Protein AF-A0A927IN89-F1 (afdb_monomer)

Sequence (114 aa):
MKAKPVIPSSMEVPRTVNRVEAENFLQSGKADLKENPPVKAAPVIPKEVAPVTFSSPAESAPVARGKKLVELPQSLLEKIKDSAYLLSKQSGRRVTETQLIEKALVEYFTNLKI

Structure (mmCIF, N/CA/C/O backbone):
data_AF-A0A927IN89-F1
#
_entry.id   AF-A0A927IN89-F1
#
loop_
_atom_site.group_PDB
_atom_site.id
_atom_site.type_symbol
_atom_site.label_atom_id
_atom_site.label_alt_id
_atom_site.label_comp_id
_atom_site.label_asym_id
_atom_site.label_entity_id
_atom_site.label_seq_id
_atom_site.pdbx_PDB_ins_code
_atom_site.Cartn_x
_atom_site.Cartn_y
_atom_site.Cartn_z
_atom_site.occupancy
_atom_site.B_iso_or_equiv
_atom_site.auth_seq_id
_atom_site.auth_comp_id
_atom_site.auth_asym_id
_atom_site.auth_atom_id
_atom_site.pdbx_PDB_model_num
ATOM 1 N N . MET A 1 1 ? 6.678 4.168 -52.741 1.00 49.44 1 MET A N 1
ATOM 2 C CA . MET A 1 1 ? 6.175 2.795 -52.515 1.00 49.44 1 MET A CA 1
ATOM 3 C C . MET A 1 1 ? 6.922 2.214 -51.319 1.00 49.44 1 MET A C 1
ATOM 5 O O . MET A 1 1 ? 8.142 2.273 -51.312 1.00 49.44 1 MET A O 1
ATOM 9 N N . LYS A 1 2 ? 6.206 1.808 -50.261 1.00 47.31 2 LYS A N 1
ATOM 10 C CA . LYS A 1 2 ? 6.773 1.384 -48.966 1.00 47.31 2 LYS A CA 1
ATOM 11 C C . LYS A 1 2 ? 7.038 -0.127 -48.982 1.00 47.31 2 LYS A C 1
ATOM 13 O O . LYS A 1 2 ? 6.094 -0.883 -49.188 1.00 47.31 2 LYS A O 1
ATOM 18 N N . ALA A 1 3 ? 8.271 -0.561 -48.728 1.00 54.69 3 ALA A N 1
ATOM 19 C CA . ALA A 1 3 ? 8.580 -1.967 -48.471 1.00 54.69 3 ALA A CA 1
ATOM 20 C C . ALA A 1 3 ? 8.345 -2.271 -46.981 1.00 54.69 3 ALA A C 1
ATOM 22 O O . ALA A 1 3 ? 8.945 -1.639 -46.114 1.00 54.69 3 ALA A O 1
ATOM 23 N N . LYS A 1 4 ? 7.430 -3.197 -46.679 1.00 58.03 4 LYS A N 1
ATOM 24 C CA . LYS A 1 4 ? 7.239 -3.747 -45.328 1.00 58.03 4 LYS A CA 1
ATOM 25 C C . LYS A 1 4 ? 8.241 -4.893 -45.126 1.00 58.03 4 LYS A C 1
ATOM 27 O O . LYS A 1 4 ? 8.328 -5.732 -46.021 1.00 58.03 4 LYS A O 1
ATOM 32 N N . PRO A 1 5 ? 8.954 -4.987 -43.992 1.00 54.16 5 PRO A N 1
ATOM 33 C CA . PRO A 1 5 ? 9.732 -6.178 -43.686 1.00 54.16 5 PRO A CA 1
ATOM 34 C C . PRO A 1 5 ? 8.789 -7.322 -43.287 1.00 54.16 5 PRO A C 1
ATOM 36 O O . PRO A 1 5 ? 7.937 -7.177 -42.409 1.00 54.16 5 PRO A O 1
ATOM 39 N N . VAL A 1 6 ? 8.935 -8.449 -43.978 1.00 63.78 6 VAL A N 1
ATOM 40 C CA . VAL A 1 6 ? 8.270 -9.721 -43.689 1.00 63.78 6 VAL A CA 1
ATOM 41 C C . VAL A 1 6 ? 8.972 -10.334 -42.479 1.00 63.78 6 VAL A C 1
ATOM 43 O O . VAL A 1 6 ? 10.128 -10.735 -42.569 1.00 63.78 6 VAL A O 1
ATOM 46 N N . ILE A 1 7 ? 8.295 -10.363 -41.334 1.00 62.97 7 ILE A N 1
ATOM 47 C CA . ILE A 1 7 ? 8.757 -11.084 -40.145 1.00 62.97 7 ILE A CA 1
ATOM 48 C C . ILE A 1 7 ? 8.444 -12.568 -40.388 1.00 62.97 7 ILE A C 1
ATOM 50 O O . ILE A 1 7 ? 7.268 -12.884 -40.591 1.00 62.97 7 ILE A O 1
ATOM 54 N N . PRO A 1 8 ? 9.428 -13.486 -40.403 1.00 56.22 8 PRO A N 1
ATOM 55 C CA . PRO A 1 8 ? 9.120 -14.904 -40.470 1.00 56.22 8 PRO A CA 1
ATOM 56 C C . PRO A 1 8 ? 8.401 -15.340 -39.188 1.00 56.22 8 PRO A C 1
ATOM 58 O O . PRO A 1 8 ? 8.841 -15.081 -38.068 1.00 56.22 8 PRO A O 1
ATOM 61 N N . SER A 1 9 ? 7.249 -15.967 -39.406 1.00 54.97 9 SER A N 1
ATOM 62 C CA . SER A 1 9 ? 6.378 -16.584 -38.415 1.00 54.97 9 SER A CA 1
ATOM 63 C C . SER A 1 9 ? 7.126 -17.646 -37.603 1.00 54.97 9 SER A C 1
ATOM 65 O O . SER A 1 9 ? 7.856 -18.454 -38.166 1.00 54.97 9 SER A O 1
ATOM 67 N N . SER A 1 10 ? 6.926 -17.602 -36.284 1.00 55.00 10 SER A N 1
ATOM 68 C CA . SER A 1 10 ? 7.007 -18.713 -35.331 1.00 55.00 10 SER A CA 1
ATOM 69 C C . SER A 1 10 ? 8.013 -19.828 -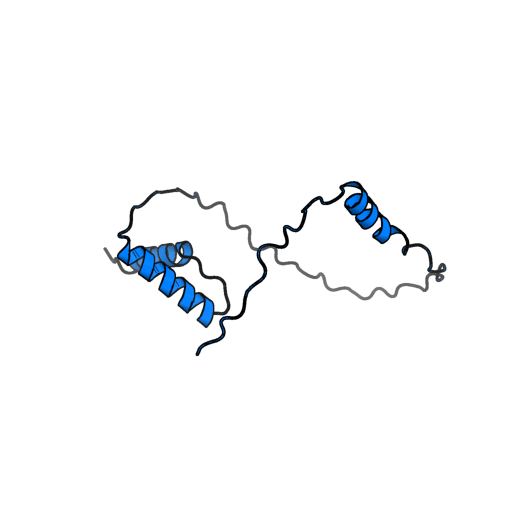35.643 1.00 55.00 10 SER A C 1
ATOM 71 O O . SER A 1 10 ? 7.664 -20.859 -36.207 1.00 55.00 10 SER A O 1
ATOM 73 N N . MET A 1 11 ? 9.246 -19.684 -35.149 1.00 53.00 11 MET A N 1
ATOM 74 C CA . MET A 1 11 ? 10.033 -20.862 -34.785 1.00 53.00 11 MET A CA 1
ATOM 75 C C . MET A 1 11 ? 9.412 -21.444 -33.510 1.00 53.00 11 MET A C 1
ATOM 77 O O . MET A 1 11 ? 9.660 -20.964 -32.402 1.00 53.00 11 MET A O 1
ATOM 81 N N . GLU A 1 12 ? 8.549 -22.443 -33.673 1.00 56.09 12 GLU A N 1
ATOM 82 C CA . GLU A 1 12 ? 8.154 -23.327 -32.582 1.00 56.09 12 GLU A CA 1
ATOM 83 C C . GLU A 1 12 ? 9.420 -24.009 -32.058 1.00 56.09 12 GLU A C 1
ATOM 85 O O . GLU A 1 12 ? 10.004 -24.870 -32.709 1.00 56.09 12 GLU A O 1
ATOM 90 N N . VAL A 1 13 ? 9.893 -23.576 -30.891 1.00 59.81 13 VAL A N 1
ATOM 91 C CA . VAL A 1 13 ? 10.945 -24.286 -30.166 1.00 59.81 13 VAL A CA 1
ATOM 92 C C . VAL A 1 13 ? 10.272 -25.487 -29.501 1.00 59.81 13 VAL A C 1
ATOM 94 O O . VAL A 1 13 ? 9.456 -25.271 -28.597 1.00 59.81 13 VAL A O 1
ATOM 97 N N . PRO A 1 14 ? 10.575 -26.742 -29.879 1.00 54.12 14 PRO A N 1
ATOM 98 C CA . PRO A 1 14 ? 10.100 -27.877 -29.108 1.00 54.12 14 PRO A CA 1
ATOM 99 C C . PRO A 1 14 ? 10.772 -27.825 -27.731 1.00 54.12 14 PRO A C 1
ATOM 101 O O . PRO A 1 14 ? 11.956 -28.118 -27.581 1.00 54.12 14 PRO A O 1
ATOM 104 N N . ARG A 1 15 ? 10.025 -27.435 -26.690 1.00 64.25 15 ARG A N 1
ATOM 105 C CA . ARG A 1 15 ? 10.442 -27.612 -25.289 1.00 64.25 15 ARG A CA 1
ATOM 106 C C . ARG A 1 1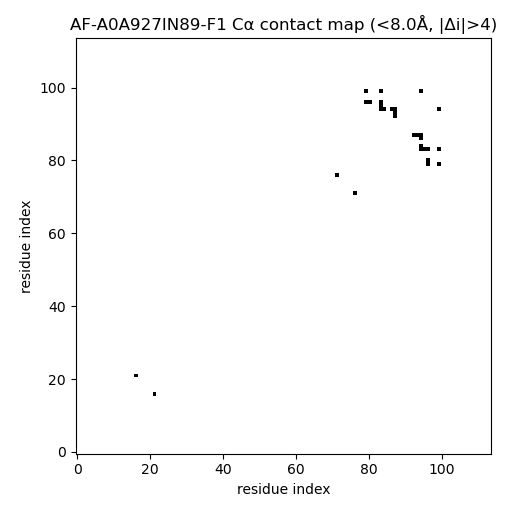5 ? 10.255 -29.072 -24.877 1.00 64.25 15 ARG A C 1
ATOM 108 O O . ARG A 1 15 ? 9.500 -29.380 -23.960 1.00 64.25 15 ARG A O 1
ATOM 115 N N . THR A 1 16 ? 10.949 -29.978 -25.547 1.00 58.25 16 THR A N 1
ATOM 116 C CA . THR A 1 16 ? 11.215 -31.316 -25.022 1.00 58.25 16 THR A CA 1
ATOM 117 C C . THR A 1 16 ? 12.541 -31.246 -24.288 1.00 58.25 16 THR A C 1
ATOM 119 O O . THR A 1 16 ? 13.598 -31.431 -24.879 1.00 58.25 16 THR A O 1
ATOM 122 N N . VAL A 1 17 ? 12.494 -30.928 -22.994 1.00 57.56 17 VAL A N 1
ATOM 123 C CA . VAL A 1 17 ? 13.643 -31.173 -22.120 1.00 57.56 17 VAL A CA 1
ATOM 124 C C . VAL A 1 17 ? 13.744 -32.690 -21.994 1.00 57.56 17 VAL A C 1
ATOM 126 O O . VAL A 1 17 ? 12.928 -33.310 -21.309 1.00 57.56 17 VAL A O 1
ATOM 129 N N . ASN A 1 18 ? 14.690 -33.302 -22.704 1.00 58.47 18 ASN A N 1
ATOM 130 C CA . ASN A 1 18 ? 15.008 -34.712 -22.528 1.00 58.47 18 ASN A CA 1
ATOM 131 C C . ASN A 1 18 ? 15.439 -34.903 -21.070 1.00 58.47 18 ASN A C 1
ATOM 133 O O . ASN A 1 18 ? 16.497 -34.436 -20.659 1.00 58.47 18 ASN A O 1
ATOM 137 N N . ARG A 1 19 ? 14.616 -35.581 -20.263 1.00 60.22 19 ARG A N 1
ATOM 138 C CA . ARG A 1 19 ? 14.897 -35.852 -18.840 1.00 60.22 19 ARG A CA 1
ATOM 139 C C . ARG A 1 19 ? 16.278 -36.490 -18.627 1.00 60.22 19 ARG A C 1
ATOM 141 O O . ARG A 1 19 ? 16.941 -36.201 -17.640 1.00 60.22 19 ARG A O 1
ATOM 148 N N . VAL A 1 20 ? 16.723 -37.280 -19.602 1.00 60.09 20 VAL A N 1
ATOM 149 C CA . VAL A 1 20 ? 18.043 -37.923 -19.633 1.00 60.09 20 VAL A CA 1
ATOM 150 C C . VAL A 1 20 ? 19.186 -36.895 -19.688 1.00 60.09 20 VAL A C 1
ATOM 152 O O . VAL A 1 20 ? 20.207 -37.074 -19.032 1.00 60.09 20 VAL A O 1
ATOM 155 N N . GLU A 1 21 ? 19.018 -35.775 -20.399 1.00 59.19 21 GLU A N 1
ATOM 156 C CA . GLU A 1 21 ? 20.024 -34.700 -20.454 1.00 59.19 21 GLU A CA 1
ATOM 157 C C . GLU A 1 21 ? 20.099 -33.919 -19.135 1.00 59.19 21 GLU A C 1
ATOM 159 O O . GLU A 1 21 ? 21.186 -33.528 -18.709 1.00 59.19 21 GLU A O 1
ATOM 164 N N . ALA A 1 22 ? 18.967 -33.751 -18.442 1.00 60.91 22 ALA A N 1
ATOM 165 C CA . ALA A 1 22 ? 18.927 -33.106 -17.129 1.00 60.91 22 ALA A CA 1
ATOM 166 C C . ALA A 1 22 ? 19.621 -33.948 -16.042 1.00 60.91 22 ALA A C 1
ATOM 168 O O . ALA A 1 22 ? 20.308 -33.399 -15.179 1.00 60.91 22 ALA A O 1
ATOM 169 N N . GLU A 1 23 ? 19.478 -35.274 -16.094 1.00 60.78 23 GLU A N 1
ATOM 170 C CA . GLU A 1 23 ? 20.151 -36.193 -15.166 1.00 60.78 23 GLU A CA 1
ATOM 171 C C . GLU A 1 23 ? 21.669 -36.242 -15.419 1.00 60.78 23 GLU A C 1
ATOM 173 O O . GLU A 1 23 ? 22.450 -36.188 -14.464 1.00 60.78 23 GLU A O 1
ATOM 178 N N . ASN A 1 24 ? 22.096 -36.210 -16.687 1.00 59.84 24 ASN A N 1
ATOM 179 C CA . ASN A 1 24 ? 23.515 -36.139 -17.052 1.00 59.84 24 ASN A CA 1
ATOM 180 C C . ASN A 1 24 ? 24.175 -34.815 -16.617 1.00 59.84 24 ASN A C 1
ATOM 182 O O . ASN A 1 24 ? 25.306 -34.824 -16.128 1.00 59.84 24 ASN A O 1
ATOM 186 N N . PHE A 1 25 ? 23.469 -33.682 -16.723 1.00 63.94 25 PHE A N 1
ATOM 187 C CA . PHE A 1 25 ? 23.959 -32.383 -16.239 1.00 63.94 25 PHE A CA 1
ATOM 188 C C . PHE A 1 25 ? 24.157 -32.358 -14.713 1.00 63.94 25 PHE A C 1
ATOM 190 O O . PHE A 1 25 ? 25.093 -31.742 -14.206 1.00 63.94 25 PHE A O 1
ATOM 197 N N . LEU A 1 26 ? 23.305 -33.058 -13.958 1.00 62.25 26 LEU A N 1
ATOM 198 C CA . LEU A 1 26 ? 23.414 -33.108 -12.498 1.00 62.25 26 LEU A CA 1
ATOM 199 C C . LEU A 1 26 ? 24.607 -33.958 -12.019 1.00 62.25 26 LEU A C 1
ATOM 201 O O . LEU A 1 26 ? 25.099 -33.767 -10.904 1.00 62.25 26 LEU A O 1
ATOM 205 N N . GLN A 1 27 ? 25.089 -34.891 -12.846 1.00 58.00 27 GLN A N 1
ATOM 206 C CA . GLN A 1 27 ? 26.210 -35.774 -12.514 1.00 58.00 27 GLN A CA 1
ATOM 207 C C . GLN A 1 27 ? 27.586 -35.207 -12.887 1.00 58.00 27 GLN A C 1
ATOM 209 O O . GLN A 1 27 ? 28.572 -35.575 -12.244 1.00 58.00 27 GLN A O 1
ATOM 214 N N . SER A 1 28 ? 27.681 -34.269 -13.836 1.00 57.34 28 SER A N 1
ATOM 215 C CA . SER A 1 28 ? 28.970 -33.688 -14.246 1.00 57.34 28 SER A CA 1
ATOM 216 C C . SER A 1 28 ? 29.630 -32.808 -13.174 1.00 57.34 28 SER A C 1
ATOM 218 O O . SER A 1 28 ? 30.824 -32.554 -13.249 1.00 57.34 28 SER A O 1
ATOM 220 N N . GLY A 1 29 ? 28.896 -32.385 -12.138 1.00 56.06 29 GLY A N 1
ATOM 221 C CA . GLY A 1 29 ? 29.435 -31.579 -11.031 1.00 56.06 29 GLY A CA 1
ATOM 222 C C . GLY A 1 29 ? 30.163 -32.363 -9.928 1.00 56.06 29 GLY A C 1
ATOM 223 O O . GLY A 1 29 ? 30.636 -31.754 -8.972 1.00 56.06 29 GLY A O 1
ATOM 224 N N . LYS A 1 30 ? 30.232 -33.701 -10.004 1.00 56.91 30 LYS A N 1
ATOM 225 C CA . LYS A 1 30 ? 30.875 -34.548 -8.973 1.00 56.91 30 LYS A CA 1
ATOM 226 C C . LYS A 1 30 ? 32.237 -35.123 -9.380 1.00 56.91 30 LYS A C 1
ATOM 228 O O . LYS A 1 30 ? 32.826 -35.865 -8.596 1.00 56.91 30 LYS A O 1
ATOM 233 N N . ALA A 1 31 ? 32.734 -34.798 -10.573 1.00 56.62 31 ALA A N 1
ATOM 234 C CA . ALA A 1 31 ? 33.990 -35.346 -11.086 1.00 56.62 31 ALA A CA 1
ATOM 235 C C . ALA A 1 31 ? 35.251 -34.616 -10.577 1.00 56.62 31 ALA A C 1
ATOM 237 O O . ALA A 1 31 ? 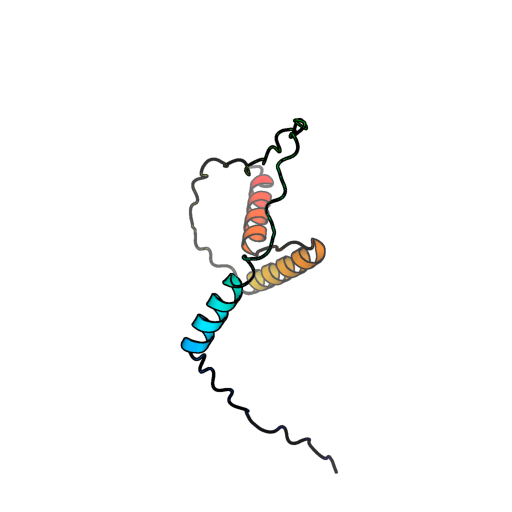36.299 -35.245 -10.488 1.00 56.62 31 ALA A O 1
ATOM 238 N N . ASP A 1 32 ? 35.152 -33.359 -10.129 1.00 56.94 32 ASP A N 1
ATOM 239 C CA . ASP A 1 32 ? 36.333 -32.542 -9.779 1.00 56.94 32 ASP A CA 1
ATOM 240 C C . ASP A 1 32 ? 36.746 -32.598 -8.294 1.00 56.94 32 ASP A C 1
ATOM 242 O O . ASP A 1 32 ? 37.474 -31.739 -7.802 1.00 56.94 32 ASP A O 1
ATOM 246 N N . LEU A 1 33 ? 36.305 -33.614 -7.542 1.00 54.22 33 LEU A N 1
ATOM 247 C CA . LEU A 1 33 ? 36.651 -33.781 -6.117 1.00 54.22 33 LEU A CA 1
ATOM 248 C C . LEU A 1 33 ? 37.719 -34.854 -5.854 1.00 54.22 33 LEU A C 1
ATOM 250 O O . LEU A 1 33 ? 37.818 -35.386 -4.746 1.00 54.22 33 LEU A O 1
ATOM 254 N N . LYS A 1 34 ? 38.535 -35.177 -6.859 1.00 54.78 34 LYS A N 1
ATOM 255 C CA . LYS A 1 34 ? 39.695 -36.060 -6.706 1.00 54.78 34 LYS A CA 1
ATOM 256 C C . LYS A 1 34 ? 40.917 -35.492 -7.410 1.00 54.78 34 LYS A C 1
ATOM 258 O O . LYS A 1 34 ? 41.330 -36.026 -8.422 1.00 54.78 34 LYS A O 1
ATOM 263 N N . GLU A 1 35 ? 41.513 -34.461 -6.826 1.00 52.41 35 GLU A N 1
ATOM 264 C CA . GLU A 1 35 ? 42.965 -34.265 -6.872 1.00 52.41 35 GLU A CA 1
ATOM 265 C C . GLU A 1 35 ? 43.363 -33.142 -5.912 1.00 52.41 35 GLU A C 1
ATOM 267 O O . GLU A 1 35 ? 43.337 -31.964 -6.238 1.00 52.41 35 GLU A O 1
ATOM 272 N N . ASN A 1 36 ? 43.716 -33.513 -4.683 1.00 50.31 36 ASN A N 1
ATOM 273 C CA . ASN A 1 36 ? 44.678 -32.748 -3.898 1.00 50.31 36 ASN A CA 1
ATOM 274 C C . ASN A 1 36 ? 45.433 -33.725 -2.980 1.00 50.31 36 ASN A C 1
ATOM 276 O O . ASN A 1 36 ? 44.791 -34.513 -2.277 1.00 50.31 36 ASN A O 1
ATOM 280 N N . PRO A 1 37 ? 46.777 -33.739 -3.007 1.00 56.34 37 PRO A N 1
ATOM 281 C CA . PRO A 1 37 ? 47.576 -34.663 -2.210 1.00 56.34 37 PRO A CA 1
ATOM 282 C C . PRO A 1 37 ? 47.490 -34.314 -0.712 1.00 56.34 37 PRO A C 1
ATOM 284 O O . PRO A 1 37 ? 47.243 -33.158 -0.360 1.00 56.34 37 PRO A O 1
ATOM 287 N N . PRO A 1 38 ? 47.703 -35.283 0.201 1.00 47.34 38 PRO A N 1
ATOM 288 C CA . PRO A 1 38 ? 47.590 -35.045 1.635 1.00 47.34 38 PRO A CA 1
ATOM 289 C C . PRO A 1 38 ? 48.737 -34.147 2.115 1.00 47.34 38 PRO A C 1
ATOM 291 O O . PRO A 1 38 ? 49.872 -34.592 2.301 1.00 47.34 38 PRO A O 1
ATOM 294 N N . VAL A 1 39 ? 48.444 -32.867 2.335 1.00 52.53 39 VAL A N 1
ATOM 295 C CA . VAL A 1 39 ? 49.359 -31.948 3.014 1.00 52.53 39 VAL A CA 1
ATOM 296 C C . VAL A 1 39 ? 49.410 -32.352 4.488 1.00 52.53 39 VAL A C 1
ATOM 298 O O . VAL A 1 39 ? 48.407 -32.292 5.198 1.00 52.53 39 VAL A O 1
ATOM 301 N N . LYS A 1 40 ? 50.586 -32.808 4.937 1.00 48.03 40 LYS A N 1
ATOM 302 C CA . LYS A 1 40 ? 50.902 -33.083 6.347 1.00 48.03 40 LYS A CA 1
ATOM 303 C C . LYS A 1 40 ? 50.449 -31.908 7.219 1.00 48.03 40 LYS A C 1
ATOM 305 O O . LYS A 1 40 ? 50.849 -30.772 6.982 1.00 48.03 40 LYS A O 1
ATOM 310 N N . ALA A 1 41 ? 49.638 -32.207 8.231 1.00 51.69 41 ALA A N 1
ATOM 311 C CA . ALA A 1 41 ? 49.144 -31.236 9.196 1.00 51.69 41 ALA A CA 1
ATOM 312 C C . ALA A 1 41 ? 50.313 -30.529 9.905 1.00 51.69 41 ALA A C 1
ATOM 314 O O . ALA A 1 41 ? 51.082 -31.156 10.633 1.00 51.69 41 ALA A O 1
ATOM 315 N N . ALA A 1 42 ? 50.434 -29.221 9.686 1.00 51.62 42 ALA A N 1
ATOM 316 C CA . ALA A 1 42 ? 51.232 -28.333 10.521 1.00 51.62 42 ALA A CA 1
ATOM 317 C C . ALA A 1 42 ? 50.378 -27.877 11.725 1.00 51.62 42 ALA A C 1
ATOM 319 O O . ALA A 1 42 ? 49.156 -27.767 11.589 1.00 51.62 42 ALA A O 1
ATOM 320 N N . PRO A 1 43 ? 50.979 -27.641 12.905 1.00 42.84 43 PRO A N 1
ATOM 321 C CA . PRO A 1 43 ? 50.241 -27.403 14.141 1.00 42.84 43 PRO A CA 1
ATOM 322 C C . PRO A 1 43 ? 49.412 -26.117 14.058 1.00 42.84 43 PRO A C 1
ATOM 324 O O . PRO A 1 43 ? 49.921 -25.036 13.762 1.00 42.84 43 PRO A O 1
ATOM 327 N N . VAL A 1 44 ? 48.115 -26.258 14.329 1.00 51.81 44 VAL A N 1
ATOM 328 C CA . VAL A 1 44 ? 47.140 -25.168 14.372 1.00 51.81 44 VAL A CA 1
ATOM 329 C C . VAL A 1 44 ? 47.440 -24.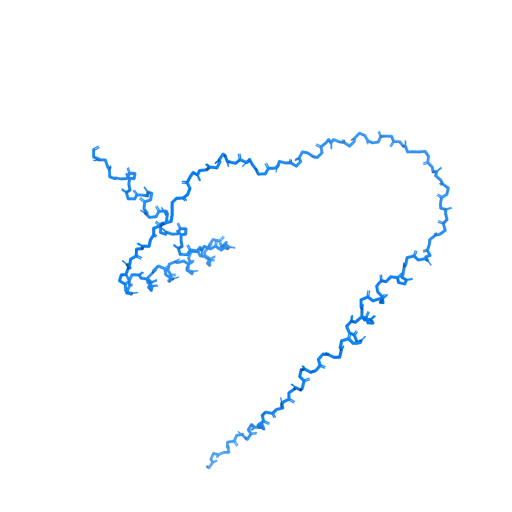301 15.593 1.00 51.81 44 VAL A C 1
ATOM 331 O O . VAL A 1 44 ? 47.181 -24.693 16.727 1.00 51.81 44 VAL A O 1
ATOM 334 N N . ILE A 1 45 ? 47.991 -23.111 15.359 1.00 58.41 45 ILE A N 1
ATOM 335 C CA . ILE A 1 45 ? 47.984 -22.015 16.333 1.00 58.41 45 ILE A CA 1
ATOM 336 C C . ILE A 1 45 ? 46.504 -21.672 16.573 1.00 58.41 45 ILE A C 1
ATOM 338 O O . ILE A 1 45 ? 45.825 -21.333 15.597 1.00 58.41 45 ILE A O 1
ATOM 342 N N . PRO A 1 46 ? 45.961 -21.754 17.803 1.00 50.25 46 PRO A N 1
ATOM 343 C CA . PRO A 1 46 ? 44.588 -21.341 18.049 1.00 50.25 46 PRO A CA 1
ATOM 344 C C . PRO A 1 46 ? 44.510 -19.818 17.914 1.00 50.25 46 PRO A C 1
ATOM 346 O O . PRO A 1 46 ? 44.771 -19.072 18.854 1.00 50.25 46 PRO A O 1
ATOM 349 N N . LYS A 1 47 ? 44.168 -19.341 16.712 1.00 55.22 47 LYS A N 1
ATOM 350 C CA . LYS A 1 47 ? 43.584 -18.012 16.555 1.00 55.22 47 LYS A CA 1
ATOM 351 C C . LYS A 1 47 ? 42.234 -18.067 17.247 1.00 55.22 47 LYS A C 1
ATOM 353 O O . LYS A 1 47 ? 41.339 -18.778 16.803 1.00 55.22 47 LYS A O 1
ATOM 358 N N . GLU A 1 48 ? 42.138 -17.341 18.346 1.00 55.62 48 GLU A N 1
ATOM 359 C CA . GLU A 1 48 ? 40.908 -16.999 19.039 1.00 55.62 48 GLU A CA 1
ATOM 360 C C . GLU A 1 48 ? 39.930 -16.389 18.022 1.00 55.62 48 GLU A C 1
ATOM 362 O O . GLU A 1 48 ? 40.032 -15.228 17.626 1.00 55.62 48 GLU A O 1
ATOM 367 N N . VAL A 1 49 ? 39.039 -17.228 17.492 1.00 55.75 49 VAL A N 1
ATOM 368 C CA . VAL A 1 49 ? 37.953 -16.792 16.621 1.00 55.75 49 VAL A CA 1
ATOM 369 C C . VAL A 1 49 ? 36.896 -16.232 17.556 1.00 55.75 49 VAL A C 1
ATOM 371 O O . VAL A 1 49 ? 36.205 -16.988 18.239 1.00 55.75 49 VAL A O 1
ATOM 374 N N . ALA A 1 50 ? 36.805 -14.904 17.619 1.00 59.53 50 ALA A N 1
ATOM 375 C CA . ALA A 1 50 ? 35.700 -14.237 18.288 1.00 59.53 50 ALA A CA 1
ATOM 376 C C . ALA A 1 50 ? 34.380 -14.849 17.778 1.00 59.53 50 ALA A C 1
ATOM 378 O O . ALA A 1 50 ? 34.226 -15.017 16.561 1.00 59.53 50 ALA A O 1
ATOM 379 N N . PRO A 1 51 ? 33.443 -15.227 18.665 1.00 56.81 51 PRO A N 1
ATOM 380 C CA . PRO A 1 51 ? 32.201 -15.848 18.241 1.00 56.81 51 PRO A CA 1
ATOM 381 C C . PRO A 1 51 ? 31.452 -14.865 17.344 1.00 56.81 51 PRO A C 1
ATOM 383 O O . PRO A 1 51 ? 31.061 -13.782 17.777 1.00 56.81 51 PRO A O 1
ATOM 386 N N . VAL A 1 52 ? 31.270 -15.238 16.078 1.00 62.66 52 VAL A N 1
ATOM 387 C CA . VAL A 1 52 ? 30.395 -14.510 15.162 1.00 62.66 52 VAL A CA 1
ATOM 388 C C . VAL A 1 52 ? 28.978 -14.728 15.674 1.00 62.66 52 VAL A C 1
ATOM 390 O O . VAL A 1 52 ? 28.370 -15.775 15.452 1.00 62.66 52 VAL A O 1
ATOM 393 N N . THR A 1 53 ? 28.467 -13.763 16.431 1.00 55.56 53 THR A N 1
ATOM 394 C CA . THR A 1 53 ? 27.077 -13.740 16.863 1.00 55.56 53 THR A CA 1
ATOM 395 C C . THR A 1 53 ? 26.209 -13.481 15.638 1.00 55.56 53 THR A C 1
ATOM 397 O O . THR A 1 53 ? 26.017 -12.349 15.202 1.00 55.56 53 THR A O 1
ATOM 400 N N . PHE A 1 54 ? 25.668 -14.549 15.056 1.00 54.22 54 PHE A N 1
ATOM 401 C CA . PHE A 1 54 ? 24.488 -14.424 14.213 1.00 54.22 54 PHE A CA 1
ATOM 402 C C . PHE A 1 54 ? 23.352 -13.948 15.116 1.00 54.22 54 PHE A C 1
ATOM 404 O O . PHE A 1 54 ? 22.808 -14.723 15.903 1.00 54.22 54 PHE A O 1
ATOM 411 N N . SER A 1 55 ? 23.005 -12.663 15.038 1.00 51.09 55 SER A N 1
ATOM 412 C CA . SER A 1 55 ? 21.720 -12.214 15.551 1.00 51.09 55 SER A CA 1
ATOM 413 C C . SER A 1 55 ? 20.647 -12.867 14.684 1.00 51.09 55 SER A C 1
ATOM 415 O O . SER A 1 55 ? 20.378 -12.460 13.554 1.00 51.09 55 SER A O 1
ATOM 417 N N . SER A 1 56 ? 20.057 -13.944 15.201 1.00 56.75 56 SER A N 1
ATOM 418 C CA . SER A 1 56 ? 18.761 -14.405 14.715 1.00 56.75 56 SER A CA 1
ATOM 419 C C . SER A 1 56 ? 17.820 -13.192 14.713 1.00 56.75 56 SER A C 1
ATOM 421 O O . SER A 1 56 ? 17.844 -12.432 15.693 1.00 56.75 56 SER A O 1
ATOM 423 N N . PRO A 1 57 ? 17.023 -12.948 13.654 1.00 57.22 57 PRO A N 1
ATOM 424 C CA . PRO A 1 57 ? 15.983 -11.935 13.723 1.00 57.22 57 PRO A CA 1
ATOM 425 C C . PRO A 1 57 ? 15.135 -12.290 14.936 1.00 57.22 57 PRO A C 1
ATOM 427 O O . PRO A 1 57 ? 14.660 -13.421 15.020 1.00 57.22 57 PRO A O 1
ATOM 430 N N . ALA A 1 58 ? 15.033 -11.365 15.894 1.00 58.03 58 ALA A N 1
ATOM 431 C CA . ALA A 1 58 ? 14.266 -11.569 17.110 1.00 58.03 58 ALA A CA 1
ATOM 432 C C . ALA A 1 58 ? 12.933 -12.212 16.729 1.00 58.03 58 ALA A C 1
ATOM 434 O O . ALA A 1 58 ? 12.177 -11.643 15.937 1.00 58.03 58 ALA A O 1
ATOM 435 N N . GLU A 1 59 ? 12.709 -13.426 17.227 1.00 53.94 59 GLU A N 1
ATOM 436 C CA . GLU A 1 59 ? 11.472 -14.158 17.033 1.00 53.94 59 GLU A CA 1
ATOM 437 C C . GLU A 1 59 ? 10.394 -13.367 17.764 1.00 53.94 59 GLU A C 1
ATOM 439 O O . GLU A 1 59 ? 10.163 -13.501 18.964 1.00 53.94 59 GLU A O 1
ATOM 444 N N . SER A 1 60 ? 9.824 -12.406 17.040 1.00 57.84 60 SER A N 1
ATOM 445 C CA . SER A 1 60 ? 8.710 -11.604 17.494 1.00 57.84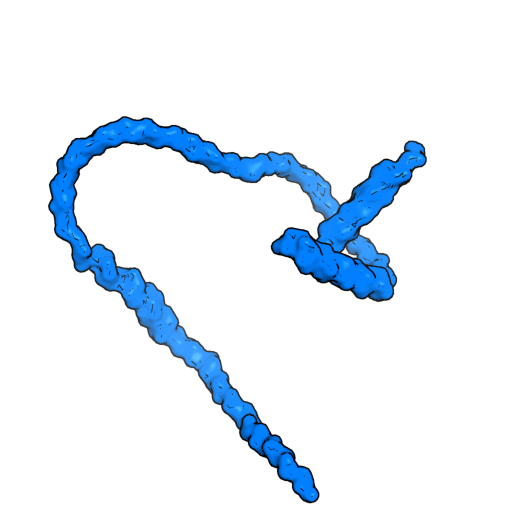 60 SER A CA 1
ATOM 446 C C . SER A 1 60 ? 7.601 -12.584 17.831 1.00 57.84 60 SER A C 1
ATOM 448 O O . SER A 1 60 ? 7.179 -13.337 16.948 1.00 57.84 60 SER A O 1
ATOM 450 N N . ALA A 1 61 ? 7.170 -12.587 19.095 1.00 63.28 61 ALA A N 1
ATOM 451 C CA . ALA A 1 61 ? 6.060 -13.394 19.585 1.00 63.28 61 ALA A CA 1
ATOM 452 C C . ALA A 1 61 ? 4.918 -13.427 18.550 1.00 63.28 61 ALA A C 1
ATOM 454 O O . ALA A 1 61 ? 4.662 -12.398 17.911 1.00 63.28 61 ALA A O 1
ATOM 455 N N . PRO A 1 62 ? 4.241 -14.574 18.349 1.00 61.72 62 PRO A N 1
ATOM 456 C CA . PRO A 1 62 ? 3.247 -14.723 17.297 1.00 61.72 62 PRO A CA 1
ATOM 457 C C . PRO A 1 62 ? 2.081 -13.767 17.551 1.00 61.72 62 PRO A C 1
ATOM 459 O O . PRO A 1 62 ? 1.156 -14.055 18.307 1.00 61.72 62 PRO A O 1
ATOM 462 N N . VAL A 1 63 ? 2.133 -12.597 16.915 1.00 70.62 63 VAL A N 1
ATOM 463 C CA . VAL A 1 63 ? 1.021 -11.654 16.881 1.00 70.62 63 VAL A CA 1
ATOM 464 C C . VAL A 1 63 ? -0.130 -12.383 16.204 1.00 70.62 63 VAL A C 1
ATOM 466 O O . VAL A 1 63 ? 0.016 -12.842 15.070 1.00 70.62 63 VAL A O 1
ATOM 469 N N . ALA A 1 64 ? -1.261 -12.521 16.895 1.00 76.06 64 ALA A N 1
ATOM 470 C CA . ALA A 1 64 ? -2.454 -13.131 16.328 1.00 76.06 64 ALA A CA 1
ATOM 471 C C . ALA A 1 64 ? -2.868 -12.352 15.067 1.00 76.06 64 ALA A C 1
ATOM 473 O O . ALA A 1 64 ? -3.261 -11.188 15.140 1.00 76.06 64 ALA A O 1
ATOM 474 N N . ARG A 1 65 ? -2.736 -12.976 13.890 1.00 75.50 65 ARG A N 1
ATOM 475 C CA . ARG A 1 65 ? -3.075 -12.351 12.604 1.00 75.50 65 ARG A CA 1
ATOM 476 C C . ARG A 1 65 ? -4.491 -12.743 12.197 1.00 75.50 65 ARG A C 1
ATOM 478 O O . ARG A 1 65 ? -4.732 -13.886 11.817 1.00 75.50 65 ARG A O 1
ATOM 485 N N . GLY A 1 66 ? -5.416 -11.788 12.236 1.00 81.62 66 GLY A N 1
ATOM 486 C CA . GLY A 1 66 ? -6.723 -11.914 11.589 1.00 81.62 66 GLY A CA 1
ATOM 487 C C . GLY A 1 66 ? -6.632 -11.535 10.109 1.00 81.62 66 GLY A C 1
ATOM 488 O O . GLY A 1 66 ? -5.989 -10.545 9.766 1.00 81.62 66 GLY A O 1
ATOM 489 N N . LYS A 1 67 ? -7.271 -12.304 9.220 1.00 83.25 67 LYS A N 1
ATOM 490 C CA . LYS A 1 67 ? -7.451 -11.915 7.812 1.00 83.25 67 LYS A CA 1
ATOM 491 C C . LYS A 1 67 ? -8.849 -11.328 7.641 1.00 83.25 67 LYS A C 1
ATOM 493 O O . LYS A 1 67 ? -9.826 -11.975 8.005 1.00 83.25 67 LYS A O 1
ATOM 498 N N . LYS A 1 68 ? -8.943 -10.130 7.065 1.00 86.06 68 LYS A N 1
ATOM 499 C CA . LYS A 1 68 ? -10.213 -9.500 6.687 1.00 86.06 68 LYS A CA 1
ATOM 500 C C . LYS A 1 68 ? -10.157 -9.109 5.215 1.00 86.06 68 LYS A C 1
ATOM 502 O O . LYS A 1 68 ? -9.152 -8.568 4.766 1.00 86.06 68 LYS A O 1
ATOM 507 N N . LEU A 1 69 ? -11.226 -9.403 4.480 1.00 87.75 69 LEU A N 1
ATOM 508 C CA . LEU A 1 69 ? -11.410 -8.937 3.109 1.00 87.75 69 LEU A CA 1
ATOM 509 C C . LEU A 1 69 ? -12.109 -7.577 3.151 1.00 87.75 69 LEU A C 1
ATOM 511 O O . LEU A 1 69 ? -13.096 -7.409 3.869 1.00 87.75 69 LEU A O 1
ATOM 515 N N . VAL A 1 70 ? -11.562 -6.609 2.423 1.00 87.12 70 VAL A N 1
ATOM 516 C CA . VAL A 1 70 ? -12.115 -5.260 2.287 1.00 87.12 70 VAL A CA 1
ATOM 517 C C . VAL A 1 70 ? -12.131 -4.924 0.807 1.00 87.12 70 VAL A C 1
ATOM 519 O O . VAL A 1 70 ? -11.119 -5.077 0.125 1.00 87.12 70 VAL A O 1
ATOM 522 N N . GLU A 1 71 ? -13.279 -4.475 0.321 1.00 92.12 71 GLU A N 1
ATOM 523 C CA . GLU A 1 71 ? -13.427 -3.998 -1.048 1.00 92.12 71 GLU A CA 1
ATOM 524 C C . GLU A 1 71 ? -13.055 -2.517 -1.106 1.00 92.12 71 GLU A C 1
ATOM 526 O O . GLU A 1 71 ? -13.522 -1.709 -0.301 1.00 92.12 71 GLU A O 1
ATOM 531 N N . LEU A 1 72 ? -12.178 -2.165 -2.045 1.00 90.62 72 LEU A N 1
ATOM 532 C CA . LEU A 1 72 ? -11.730 -0.795 -2.268 1.00 90.62 72 LEU A CA 1
ATOM 533 C C . LEU A 1 72 ? -12.183 -0.325 -3.654 1.00 90.62 72 LEU A C 1
ATOM 535 O O . LEU A 1 72 ? -12.188 -1.125 -4.593 1.00 90.62 72 LEU A O 1
ATOM 539 N N . PRO A 1 73 ? -12.505 0.970 -3.823 1.00 94.56 73 PRO A N 1
ATOM 540 C CA . PRO A 1 73 ? -12.765 1.533 -5.140 1.00 94.56 73 PRO A CA 1
ATOM 541 C C . PRO A 1 73 ? -11.580 1.306 -6.083 1.00 94.56 73 PRO A C 1
ATOM 543 O O . PRO A 1 73 ? -10.423 1.487 -5.694 1.00 94.56 73 PRO A O 1
ATOM 546 N N . GLN A 1 74 ? -11.859 0.976 -7.345 1.00 92.25 74 GLN A N 1
ATOM 547 C CA . GLN A 1 74 ? -10.816 0.688 -8.337 1.00 92.25 74 GLN A CA 1
ATOM 548 C C . GLN A 1 74 ? -9.832 1.855 -8.515 1.00 92.25 74 GLN A C 1
ATOM 550 O O . GLN A 1 74 ? -8.621 1.649 -8.560 1.00 92.25 74 GLN A O 1
ATOM 555 N N . SER A 1 75 ? -10.337 3.089 -8.511 1.00 94.31 75 SER A N 1
ATOM 556 C CA . SER A 1 75 ? -9.516 4.300 -8.605 1.00 94.31 75 SER A CA 1
ATOM 557 C C . SER A 1 75 ? -8.538 4.463 -7.437 1.00 94.31 75 SER A C 1
ATOM 559 O O . SER A 1 75 ? -7.479 5.070 -7.592 1.00 94.31 75 SER A O 1
ATOM 561 N N . LEU A 1 76 ? -8.868 3.929 -6.257 1.00 93.75 76 LEU A N 1
ATOM 562 C CA . LEU A 1 76 ? -7.975 3.936 -5.104 1.00 93.75 76 LEU A CA 1
ATOM 563 C C . LEU A 1 76 ? -6.903 2.849 -5.236 1.00 93.75 76 LEU A C 1
ATOM 565 O O . LEU A 1 76 ? -5.740 3.113 -4.940 1.00 93.75 76 LEU A O 1
ATOM 569 N N . LEU A 1 77 ? -7.268 1.660 -5.725 1.00 92.50 77 LEU A N 1
ATOM 570 C CA . LEU A 1 77 ? -6.314 0.574 -5.979 1.00 92.50 77 LEU A CA 1
ATOM 571 C C . LEU A 1 77 ? -5.233 0.987 -6.984 1.00 92.50 77 LEU A C 1
ATOM 573 O O . LEU A 1 77 ? -4.057 0.710 -6.762 1.00 92.50 77 LEU A O 1
ATOM 577 N N . GLU A 1 78 ? -5.610 1.684 -8.055 1.00 94.75 78 GLU A N 1
ATOM 578 C CA . GLU A 1 78 ? -4.660 2.211 -9.045 1.00 94.75 78 GLU A CA 1
ATOM 579 C C . GLU A 1 78 ? -3.674 3.203 -8.407 1.00 94.75 78 GLU A C 1
ATOM 581 O O . GLU A 1 78 ? -2.462 3.060 -8.556 1.00 94.75 78 GLU A O 1
ATOM 586 N N . LYS A 1 79 ? -4.162 4.123 -7.568 1.00 94.31 79 LYS A N 1
ATOM 587 C CA . LYS A 1 79 ? -3.296 5.059 -6.828 1.00 94.31 79 LYS A CA 1
ATOM 588 C C . LYS A 1 79 ? -2.354 4.358 -5.845 1.00 94.31 79 LYS A C 1
ATOM 590 O O . LYS A 1 79 ? -1.204 4.774 -5.679 1.00 94.31 79 LYS A O 1
ATOM 595 N N . ILE A 1 80 ? -2.818 3.303 -5.171 1.00 94.06 80 ILE A N 1
ATOM 596 C CA . ILE A 1 80 ? -1.984 2.512 -4.251 1.00 94.06 80 ILE A CA 1
ATOM 597 C C . ILE A 1 80 ? -0.876 1.790 -5.029 1.00 94.06 80 ILE A C 1
ATOM 599 O O . ILE A 1 80 ? 0.275 1.773 -4.592 1.00 94.06 80 ILE A O 1
ATOM 603 N N . LYS A 1 81 ? -1.189 1.256 -6.211 1.00 93.62 81 LYS A N 1
ATOM 604 C CA . LYS A 1 81 ? -0.200 0.639 -7.105 1.00 93.62 81 LYS A CA 1
ATOM 605 C C . LYS A 1 81 ? 0.863 1.630 -7.561 1.00 93.62 81 LYS A C 1
ATOM 607 O O . LYS A 1 81 ? 2.056 1.351 -7.424 1.00 93.62 81 LYS A O 1
ATOM 612 N N . ASP A 1 82 ? 0.440 2.794 -8.041 1.00 95.00 82 ASP A N 1
ATOM 613 C CA . ASP A 1 82 ? 1.356 3.829 -8.521 1.00 95.00 82 ASP A CA 1
ATOM 614 C C . ASP A 1 82 ? 2.271 4.327 -7.397 1.00 95.00 82 ASP A C 1
ATOM 616 O O . ASP A 1 82 ? 3.487 4.438 -7.571 1.00 95.00 82 ASP A O 1
ATOM 620 N N . SER A 1 83 ? 1.715 4.557 -6.205 1.00 93.19 83 SER A N 1
ATOM 621 C CA . SER A 1 83 ? 2.500 4.975 -5.037 1.00 93.19 83 SER A CA 1
ATOM 622 C C . SER A 1 83 ? 3.473 3.894 -4.557 1.00 93.19 83 SER A C 1
ATOM 624 O O . SER A 1 83 ? 4.626 4.217 -4.265 1.00 93.19 83 SER A O 1
ATOM 626 N N . ALA A 1 84 ? 3.078 2.616 -4.548 1.00 93.19 84 ALA A N 1
ATOM 627 C CA . ALA A 1 84 ? 3.981 1.505 -4.233 1.00 93.19 84 ALA A CA 1
ATOM 628 C C . ALA A 1 84 ? 5.161 1.446 -5.205 1.00 93.19 84 ALA A C 1
ATOM 630 O O . ALA A 1 84 ? 6.312 1.296 -4.786 1.00 93.19 84 ALA A O 1
ATOM 631 N N . TYR A 1 85 ? 4.889 1.622 -6.497 1.00 93.25 85 TYR A N 1
ATOM 632 C CA . TYR A 1 85 ? 5.920 1.635 -7.526 1.00 93.25 85 TYR A CA 1
ATOM 633 C C . TYR A 1 85 ? 6.894 2.807 -7.361 1.00 93.25 85 TYR A C 1
ATOM 635 O O . TYR A 1 85 ? 8.113 2.608 -7.384 1.00 93.25 85 TYR A O 1
ATOM 643 N N . LEU A 1 86 ? 6.377 4.019 -7.146 1.00 95.00 86 LEU A N 1
ATOM 644 C CA . LEU A 1 86 ? 7.202 5.210 -6.935 1.00 95.00 86 LEU A CA 1
ATOM 645 C C . LEU A 1 86 ? 8.087 5.072 -5.690 1.00 95.00 86 LEU A C 1
ATOM 647 O O . LEU A 1 86 ? 9.292 5.315 -5.764 1.00 95.00 86 LEU A O 1
ATOM 651 N N . LEU A 1 87 ? 7.521 4.615 -4.572 1.00 92.25 87 LEU A N 1
ATOM 652 C CA . LEU A 1 87 ? 8.263 4.414 -3.324 1.00 92.25 87 LEU A CA 1
ATOM 653 C C . LEU A 1 87 ? 9.296 3.293 -3.436 1.00 92.25 87 LEU A C 1
ATOM 655 O O . LEU A 1 87 ? 10.383 3.391 -2.860 1.00 92.25 87 LEU A O 1
ATOM 659 N N . SER A 1 88 ? 9.000 2.244 -4.203 1.00 91.50 88 SER A N 1
ATOM 660 C CA . SER A 1 88 ? 9.970 1.183 -4.461 1.00 91.50 88 SER A CA 1
ATOM 661 C C . SER A 1 88 ? 11.162 1.696 -5.270 1.00 91.50 88 SER A C 1
ATOM 663 O O . SER A 1 88 ? 12.309 1.415 -4.918 1.00 91.50 88 SER A O 1
ATOM 665 N N . LYS A 1 89 ? 10.912 2.527 -6.290 1.00 93.12 89 LYS A N 1
ATOM 666 C CA . LYS A 1 89 ? 11.976 3.185 -7.058 1.00 93.12 89 LYS A CA 1
ATOM 667 C C . LYS A 1 89 ? 12.819 4.138 -6.217 1.00 93.12 89 LYS A C 1
ATOM 669 O O . LYS A 1 89 ? 14.033 4.161 -6.375 1.00 93.12 89 LYS A O 1
ATOM 674 N N . GLN A 1 90 ? 12.187 4.915 -5.341 1.00 93.88 90 GLN A N 1
ATOM 675 C CA . GLN A 1 90 ? 12.879 5.898 -4.504 1.00 93.88 90 GLN A CA 1
ATOM 676 C C . GLN A 1 90 ? 13.717 5.245 -3.401 1.00 93.88 90 GLN A C 1
ATOM 678 O O . GLN A 1 90 ? 14.851 5.648 -3.168 1.00 93.88 90 GLN A O 1
ATOM 683 N N . SER A 1 91 ? 13.170 4.237 -2.718 1.00 91.19 91 SER A N 1
ATOM 684 C CA . SER A 1 91 ? 13.849 3.581 -1.592 1.00 91.19 91 SER A CA 1
ATOM 685 C C . SER A 1 91 ? 14.870 2.523 -2.019 1.00 91.19 91 SER A C 1
ATOM 687 O O . SER A 1 91 ? 15.661 2.072 -1.191 1.00 91.19 91 SER A O 1
ATOM 689 N N . GLY A 1 92 ? 14.816 2.066 -3.276 1.00 91.00 92 GLY A N 1
ATOM 690 C CA . GLY A 1 92 ? 15.578 0.910 -3.757 1.00 91.00 92 GLY A CA 1
ATOM 691 C C . GLY A 1 92 ? 15.156 -0.417 -3.112 1.00 91.00 92 GLY A C 1
ATOM 692 O O . GLY A 1 92 ? 15.807 -1.440 -3.318 1.00 91.00 92 GLY A O 1
ATOM 693 N N . ARG A 1 93 ? 14.079 -0.422 -2.316 1.00 90.88 93 ARG A N 1
ATOM 694 C CA . ARG A 1 93 ? 13.535 -1.605 -1.641 1.00 90.88 93 ARG A CA 1
ATOM 695 C C . ARG A 1 93 ? 12.188 -1.977 -2.243 1.00 90.88 93 ARG A C 1
ATOM 697 O O . ARG A 1 93 ? 11.463 -1.136 -2.772 1.00 90.88 93 ARG A O 1
ATOM 704 N N . ARG A 1 94 ? 11.825 -3.257 -2.153 1.00 90.12 94 ARG A N 1
ATOM 705 C CA . ARG A 1 94 ? 10.487 -3.707 -2.545 1.00 90.12 94 ARG A CA 1
ATOM 706 C C . ARG A 1 94 ? 9.471 -3.163 -1.543 1.00 90.12 94 ARG A C 1
ATOM 708 O O . ARG A 1 94 ? 9.550 -3.486 -0.362 1.00 90.12 94 ARG A O 1
ATOM 715 N N . VAL A 1 95 ? 8.516 -2.388 -2.041 1.00 90.69 95 VAL A N 1
ATOM 716 C CA . VAL A 1 95 ? 7.354 -1.911 -1.284 1.00 90.69 95 VAL A CA 1
ATOM 717 C C . VAL A 1 95 ? 6.123 -2.610 -1.847 1.00 90.69 95 VAL A C 1
ATOM 719 O O . VAL A 1 95 ? 5.949 -2.657 -3.065 1.00 90.69 95 VAL A O 1
ATOM 722 N N . THR A 1 96 ? 5.300 -3.208 -0.986 1.00 91.94 96 THR A N 1
ATOM 723 C CA . THR A 1 96 ? 4.053 -3.866 -1.407 1.00 91.94 96 THR A CA 1
ATOM 724 C C . THR A 1 96 ? 2.838 -2.998 -1.108 1.00 91.94 96 THR A C 1
ATOM 726 O O . THR A 1 96 ? 2.843 -2.194 -0.178 1.00 91.94 96 THR A O 1
ATOM 729 N N . GLU A 1 97 ? 1.763 -3.200 -1.872 1.00 91.44 97 GLU A N 1
ATOM 730 C CA . GLU A 1 97 ? 0.471 -2.540 -1.641 1.00 91.44 97 GLU A CA 1
ATOM 731 C C . GLU A 1 97 ? -0.018 -2.767 -0.201 1.00 91.44 97 GLU A C 1
ATOM 733 O O . GLU A 1 97 ? -0.450 -1.835 0.469 1.00 91.44 97 GLU A O 1
ATOM 738 N N . THR A 1 98 ? 0.138 -3.991 0.319 1.00 91.12 98 THR A N 1
ATOM 739 C CA . THR A 1 98 ? -0.233 -4.344 1.696 1.00 91.12 98 THR A CA 1
ATOM 740 C C . THR A 1 98 ? 0.515 -3.512 2.733 1.00 91.12 98 THR A C 1
ATOM 742 O O . THR A 1 98 ? -0.1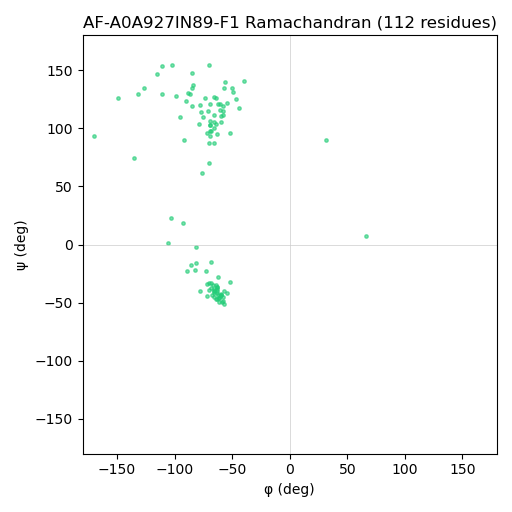13 -3.011 3.657 1.00 91.12 98 THR A O 1
ATOM 745 N N . GLN A 1 99 ? 1.825 -3.303 2.564 1.00 91.50 99 GLN A N 1
ATOM 746 C CA . GLN A 1 99 ? 2.617 -2.488 3.494 1.00 91.50 99 GLN A CA 1
ATOM 747 C C . GLN A 1 99 ? 2.153 -1.029 3.513 1.00 91.50 99 GLN A C 1
ATOM 749 O O . GLN A 1 99 ? 2.143 -0.400 4.570 1.00 91.50 99 GLN A O 1
ATOM 754 N N . LEU A 1 100 ? 1.752 -0.487 2.359 1.00 92.44 100 LEU A N 1
ATOM 755 C CA . LEU A 1 100 ? 1.196 0.864 2.291 1.00 92.44 100 LEU A CA 1
ATOM 756 C C . LEU A 1 100 ? -0.155 0.960 2.986 1.00 92.44 100 LEU A C 1
ATOM 758 O O . LEU A 1 100 ? -0.384 1.911 3.727 1.00 92.44 100 LEU A O 1
ATOM 762 N N . ILE A 1 101 ? -1.027 -0.026 2.773 1.00 92.31 101 ILE A N 1
ATOM 763 C CA . ILE A 1 101 ? -2.342 -0.073 3.416 1.00 92.31 101 ILE A CA 1
ATOM 764 C C . ILE A 1 101 ? -2.182 -0.198 4.934 1.00 92.31 101 ILE A C 1
ATOM 766 O O . ILE A 1 101 ? -2.804 0.559 5.673 1.00 92.31 101 ILE A O 1
ATOM 770 N N . GLU A 1 102 ? -1.320 -1.099 5.408 1.00 90.81 102 GLU A N 1
ATOM 771 C CA . GLU A 1 102 ? -1.022 -1.256 6.835 1.00 90.81 102 GLU A CA 1
ATOM 772 C C . GLU A 1 102 ? -0.505 0.049 7.438 1.00 90.81 102 GLU A C 1
ATOM 774 O O . GLU A 1 102 ? -1.029 0.507 8.451 1.00 90.81 102 GLU A O 1
ATOM 779 N N . LYS A 1 103 ? 0.471 0.691 6.787 1.00 91.88 103 LYS A N 1
ATOM 780 C CA . LYS A 1 103 ? 1.028 1.960 7.255 1.00 91.88 103 LYS A CA 1
ATOM 781 C C . LYS A 1 103 ? -0.030 3.064 7.308 1.00 91.88 103 LYS A C 1
ATOM 783 O O . LYS A 1 103 ? -0.124 3.751 8.319 1.00 91.88 103 LYS A O 1
ATOM 788 N N . ALA A 1 104 ? -0.847 3.201 6.266 1.00 91.50 104 ALA A N 1
ATOM 789 C CA . ALA A 1 104 ? -1.911 4.200 6.216 1.00 91.50 104 ALA A CA 1
ATOM 790 C C . ALA A 1 104 ? -2.968 3.971 7.307 1.00 91.50 104 ALA A C 1
ATOM 792 O O . ALA A 1 104 ? -3.426 4.925 7.932 1.00 91.50 104 ALA A O 1
ATOM 793 N N . LEU A 1 105 ? -3.335 2.712 7.570 1.00 91.31 105 LEU A N 1
ATOM 794 C CA . LEU A 1 105 ? -4.259 2.367 8.649 1.00 91.31 105 LEU A CA 1
ATOM 795 C C . LEU A 1 105 ? -3.661 2.683 10.020 1.00 91.31 105 LEU A C 1
ATOM 797 O O . LEU A 1 105 ? -4.339 3.286 10.848 1.00 91.31 105 LEU A O 1
ATOM 801 N N . VAL A 1 106 ? -2.399 2.317 10.255 1.00 91.06 106 VAL A N 1
ATOM 802 C CA . VAL A 1 106 ? -1.698 2.647 11.503 1.00 91.06 106 VAL A CA 1
ATOM 803 C C . VAL A 1 106 ? -1.663 4.161 11.701 1.00 91.06 106 VAL A C 1
ATOM 805 O O . VAL A 1 106 ? -2.081 4.634 12.753 1.00 91.06 106 VAL A O 1
ATOM 808 N N . GLU A 1 107 ? -1.255 4.925 10.687 1.00 92.88 107 GLU A N 1
ATOM 809 C CA . GLU A 1 107 ? -1.230 6.391 10.745 1.00 92.88 107 GLU A CA 1
ATOM 810 C C . GLU A 1 107 ? -2.617 6.968 11.043 1.00 92.88 107 GLU A C 1
ATOM 812 O O . GLU A 1 107 ? -2.754 7.812 11.931 1.00 92.88 107 GLU A O 1
ATOM 817 N N . TYR A 1 108 ? -3.656 6.474 10.367 1.00 92.50 108 TYR A N 1
ATOM 818 C CA . TYR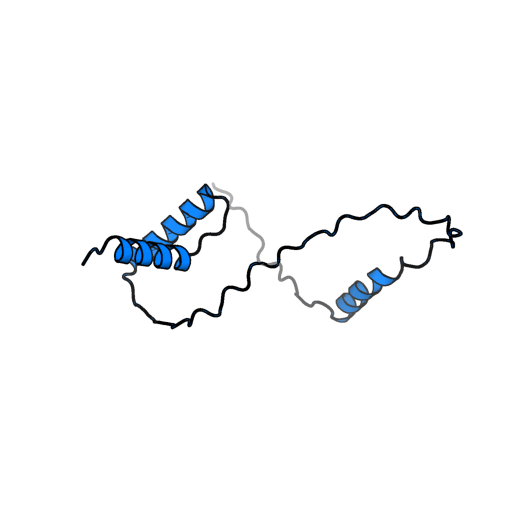 A 1 108 ? -5.034 6.887 10.612 1.00 92.50 108 TYR A CA 1
ATOM 819 C C . TYR A 1 108 ? -5.444 6.657 12.070 1.00 92.50 108 TYR A C 1
ATOM 821 O O . TYR A 1 108 ? -5.877 7.604 12.719 1.00 92.50 108 TYR A O 1
ATOM 829 N N . PHE A 1 109 ? -5.238 5.455 12.619 1.00 89.31 109 PHE A N 1
ATOM 830 C CA . PHE A 1 109 ? -5.593 5.142 14.009 1.00 89.31 109 PHE A CA 1
ATOM 831 C C . PHE A 1 109 ? -4.734 5.881 15.041 1.00 89.31 109 PHE A C 1
ATOM 833 O O . PHE A 1 109 ? -5.248 6.248 16.091 1.00 89.31 109 PHE A O 1
ATOM 840 N N . THR A 1 110 ? -3.455 6.141 14.758 1.00 90.06 110 THR A N 1
ATOM 841 C CA . THR A 1 110 ? -2.604 6.938 15.662 1.00 90.06 110 THR A CA 1
ATOM 842 C C . THR A 1 110 ? -2.999 8.413 15.704 1.00 90.06 110 THR A C 1
ATOM 844 O O . THR A 1 110 ? -2.872 9.054 16.747 1.00 90.06 110 THR 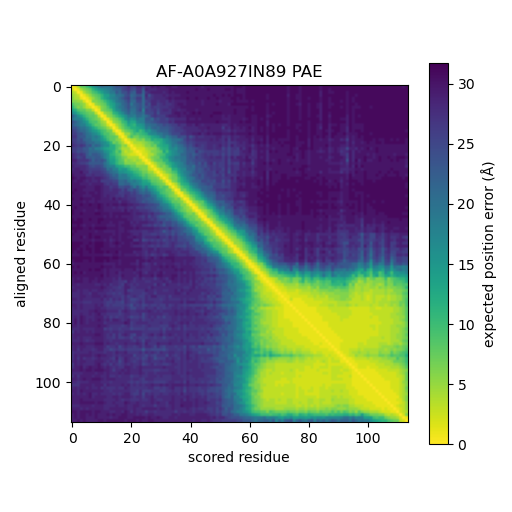A O 1
ATOM 847 N N . ASN A 1 111 ? -3.486 8.953 14.584 1.00 88.44 111 ASN A N 1
ATOM 848 C CA . ASN A 1 111 ? -3.939 10.340 14.484 1.00 88.44 111 ASN A CA 1
ATOM 849 C C . ASN A 1 111 ? -5.401 10.512 14.914 1.00 88.44 111 ASN A C 1
ATOM 851 O O . ASN A 1 111 ? -5.813 11.624 15.245 1.00 88.44 111 ASN A O 1
ATOM 855 N N . LEU A 1 112 ? -6.168 9.419 14.959 1.00 84.19 112 LEU A N 1
ATOM 856 C CA . LEU A 1 112 ? -7.478 9.344 15.593 1.00 84.19 112 LEU A CA 1
ATOM 857 C C . LEU A 1 112 ? -7.318 9.423 17.123 1.00 84.19 112 LEU A C 1
ATOM 859 O O . LEU A 1 112 ? -7.501 8.450 17.848 1.00 84.19 112 LEU A O 1
ATOM 863 N N . LYS A 1 113 ? -6.950 10.598 17.640 1.00 62.22 113 LYS A N 1
ATOM 864 C CA . LYS A 1 113 ? -7.121 10.905 19.063 1.00 62.22 113 LYS A CA 1
ATOM 865 C C . LYS A 1 113 ? -8.620 11.057 19.332 1.00 62.22 113 LYS A C 1
ATOM 867 O O . LYS A 1 113 ? -9.157 12.152 19.186 1.00 62.22 113 LYS A O 1
ATOM 872 N N . ILE A 1 114 ? -9.278 9.940 19.632 1.00 58.00 114 ILE A N 1
ATOM 873 C CA . ILE A 1 114 ? -10.578 9.901 20.315 1.00 58.00 114 ILE A CA 1
ATOM 874 C C . ILE A 1 114 ? -10.319 10.044 21.813 1.00 58.00 114 ILE A C 1
ATOM 876 O O . ILE A 1 114 ? -9.372 9.383 22.298 1.00 58.00 114 ILE A O 1
#

Nearest PDB structures (foldseek):
  7myj-assembly1_A  TM=1.945E-01  e=5.817E+00  Homo sapiens

Secondary structure (DSSP, 8-state):
-PPPP-PPP---------HHHHHHHHHGGGSSS----------------------------------------HHHHHHHHHHHHHHHHHHSS---HHHHHHHHHHHHHHH---

Mean predicted aligned error: 21.09 Å

Organism: NCBI:txid2771427

Solvent-accessible surface area (backbone atoms only — not comparable to full-atom values): 7967 Å² total; per-residue (Å²): 137,86,85,77,86,82,75,83,77,79,86,78,73,80,86,70,78,55,65,69,59,58,55,52,61,68,53,67,77,69,70,83,82,78,84,78,82,89,74,77,87,71,86,79,73,85,73,86,71,75,81,81,77,77,78,67,75,77,81,69,72,85,70,87,80,82,88,80,91,78,92,70,60,67,74,54,53,52,50,43,51,53,49,24,52,53,50,18,66,73,68,76,44,94,52,50,58,66,60,52,52,52,49,52,49,51,52,49,57,71,69,55,80,122

Radius of gyration: 29.4 Å; Cα contacts (8 Å, |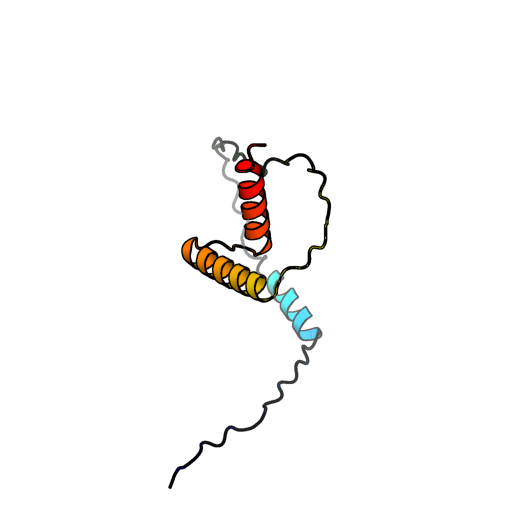Δi|>4): 15; chains: 1; bounding box: 65×49×73 Å

Foldseek 3Di:
DDDDDDDDDDPPDPPPPPVVVVVVVVPVVPPPPPDDDDDPDDDDDPPPDDPPDPPDPPPDPPDDDDDDDDDDPPVVVVVLVVVQVVVCVVVVHRGDSVNVVVVVVVVVVVVPPD

pLDDT: mean 71.22, std 17.49, range [42.84, 95.0]